Protein AF-A0A1H8A5J7-F1 (afdb_monomer)

Structure (mmCIF, N/CA/C/O backbone):
data_AF-A0A1H8A5J7-F1
#
_entry.id   AF-A0A1H8A5J7-F1
#
loop_
_atom_site.group_PDB
_atom_site.id
_atom_site.type_symbol
_atom_site.label_atom_id
_atom_site.label_alt_id
_atom_site.label_comp_id
_atom_site.label_asym_id
_atom_site.label_entity_id
_atom_site.label_seq_id
_atom_site.pdbx_PDB_ins_code
_atom_site.Cartn_x
_atom_site.Cartn_y
_atom_site.Cartn_z
_atom_site.occupancy
_atom_site.B_iso_or_equiv
_atom_site.auth_seq_id
_atom_site.auth_comp_id
_atom_site.auth_asym_id
_atom_site.auth_atom_id
_atom_site.pdbx_PDB_model_num
ATOM 1 N N . MET A 1 1 ? -5.538 9.094 2.274 1.00 52.59 1 MET A N 1
ATOM 2 C CA . MET A 1 1 ? -5.238 7.983 3.204 1.00 52.59 1 MET A CA 1
ATOM 3 C C . MET A 1 1 ? -6.210 8.050 4.379 1.00 52.59 1 MET A C 1
ATOM 5 O O . MET A 1 1 ? -6.174 9.019 5.122 1.00 52.59 1 MET A O 1
ATOM 9 N N . GLN A 1 2 ? -7.133 7.089 4.501 1.00 57.28 2 GLN A N 1
ATOM 10 C CA . GLN A 1 2 ? -8.231 7.121 5.490 1.00 57.28 2 GLN A CA 1
ATOM 11 C C . GLN A 1 2 ? -7.856 6.576 6.883 1.00 57.28 2 GLN A C 1
ATOM 13 O O . GLN A 1 2 ? -8.575 6.847 7.837 1.00 57.28 2 GLN A O 1
ATOM 18 N N . LYS A 1 3 ? -6.736 5.850 7.033 1.00 67.12 3 LYS A N 1
ATOM 19 C CA . LYS A 1 3 ? -6.326 5.228 8.313 1.00 67.12 3 LYS A CA 1
ATOM 20 C C . LYS A 1 3 ? -5.291 6.018 9.135 1.00 67.12 3 LYS A C 1
ATOM 22 O O . LYS A 1 3 ? -4.829 5.516 10.151 1.00 67.12 3 LYS A O 1
ATOM 27 N N . GLY A 1 4 ? -4.902 7.225 8.713 1.00 80.62 4 GLY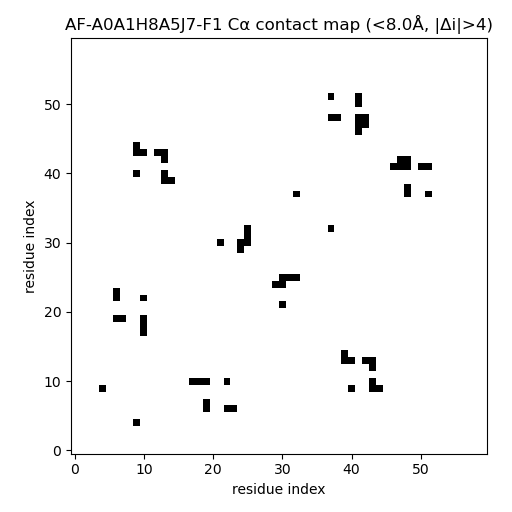 A N 1
ATOM 28 C CA . GLY A 1 4 ? -3.964 8.070 9.474 1.00 80.62 4 GLY A CA 1
ATOM 29 C C . GLY A 1 4 ? -2.525 7.537 9.593 1.00 80.62 4 GLY A C 1
ATOM 30 O O . GLY A 1 4 ? -1.766 8.050 10.405 1.00 80.62 4 GLY A O 1
ATOM 31 N N . ILE A 1 5 ? -2.147 6.529 8.800 1.00 87.94 5 ILE A N 1
ATOM 32 C CA . ILE A 1 5 ? -0.776 5.998 8.723 1.00 87.94 5 ILE A CA 1
ATOM 33 C C . ILE A 1 5 ? -0.016 6.641 7.559 1.00 87.94 5 ILE A C 1
ATOM 35 O O . ILE A 1 5 ? -0.625 6.968 6.535 1.00 87.94 5 ILE A O 1
ATOM 39 N N . SER A 1 6 ? 1.302 6.810 7.689 1.00 90.81 6 SER A N 1
ATOM 40 C CA . SER A 1 6 ? 2.137 7.275 6.577 1.00 90.81 6 SER A CA 1
ATOM 41 C C . SER A 1 6 ? 2.413 6.153 5.564 1.00 90.81 6 SER A C 1
ATOM 43 O O . SER A 1 6 ? 2.238 4.969 5.854 1.00 90.81 6 SER A O 1
ATOM 45 N N . GLN A 1 7 ? 2.876 6.506 4.360 1.00 90.12 7 GLN A N 1
ATOM 46 C CA . GLN A 1 7 ? 3.312 5.516 3.361 1.00 90.12 7 GLN A CA 1
ATOM 47 C C . GLN A 1 7 ? 4.492 4.671 3.869 1.00 90.12 7 GLN A C 1
ATOM 49 O O . GLN A 1 7 ? 4.559 3.478 3.585 1.00 90.12 7 GLN A O 1
ATOM 54 N N . ALA A 1 8 ? 5.399 5.276 4.644 1.00 89.94 8 ALA A N 1
ATOM 55 C CA . ALA A 1 8 ? 6.511 4.567 5.270 1.00 89.94 8 ALA A CA 1
ATOM 56 C C . ALA A 1 8 ? 6.011 3.562 6.320 1.00 89.94 8 ALA A C 1
ATOM 58 O O . ALA A 1 8 ? 6.480 2.425 6.345 1.00 89.94 8 ALA A O 1
ATOM 59 N N . ASP A 1 9 ? 5.008 3.943 7.120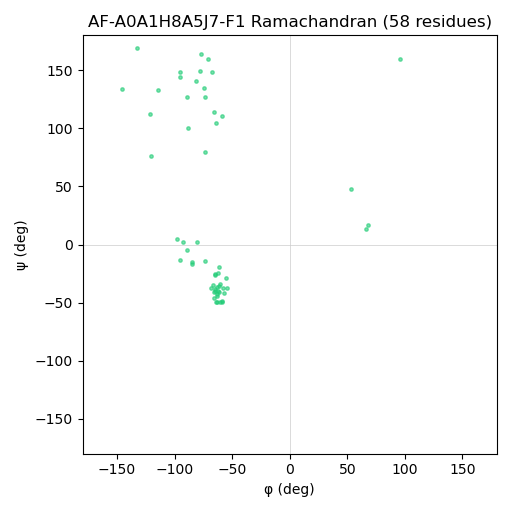 1.00 91.50 9 ASP A N 1
ATOM 60 C CA . ASP A 1 9 ? 4.385 3.038 8.094 1.00 91.50 9 ASP A CA 1
ATOM 61 C C . ASP A 1 9 ? 3.670 1.874 7.407 1.00 91.50 9 ASP A C 1
ATOM 63 O O . ASP A 1 9 ? 3.754 0.744 7.879 1.00 91.50 9 ASP A O 1
ATOM 67 N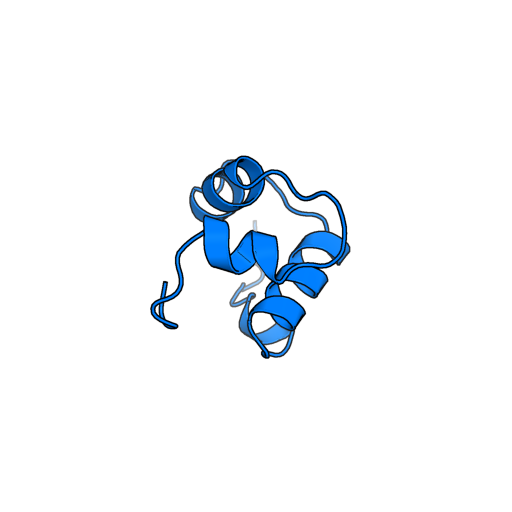 N . LEU A 1 10 ? 2.975 2.134 6.292 1.00 91.94 10 LEU A N 1
ATOM 68 C CA . LEU A 1 10 ? 2.327 1.086 5.504 1.00 91.94 10 LEU A CA 1
ATOM 69 C C . LEU A 1 10 ? 3.357 0.063 5.021 1.00 91.94 10 LEU A C 1
ATOM 71 O O . LEU A 1 10 ? 3.175 -1.130 5.227 1.00 91.94 10 LEU A O 1
ATOM 75 N N . VAL A 1 11 ? 4.460 0.529 4.434 1.00 91.62 11 VAL A N 1
ATOM 76 C CA . VAL A 1 11 ? 5.530 -0.343 3.928 1.00 91.62 11 VAL A CA 1
ATOM 77 C C . VAL A 1 11 ? 6.168 -1.149 5.051 1.00 91.62 11 VAL A C 1
ATOM 79 O O . VAL A 1 11 ? 6.402 -2.339 4.876 1.00 91.62 11 VAL A O 1
ATOM 82 N N . GLY A 1 12 ? 6.382 -0.538 6.220 1.00 91.75 12 GLY A N 1
ATOM 83 C CA . GLY A 1 12 ? 6.909 -1.233 7.396 1.00 91.75 12 GLY A CA 1
ATOM 84 C C . GLY A 1 12 ? 6.014 -2.369 7.909 1.00 91.75 12 GLY A C 1
ATOM 85 O O . GLY A 1 12 ? 6.499 -3.245 8.618 1.00 91.75 12 GLY A O 1
ATOM 86 N N . ARG A 1 13 ? 4.724 -2.373 7.547 1.00 92.38 13 ARG A N 1
ATOM 87 C CA . ARG A 1 13 ? 3.759 -3.437 7.876 1.00 92.38 13 ARG A CA 1
ATOM 88 C C . 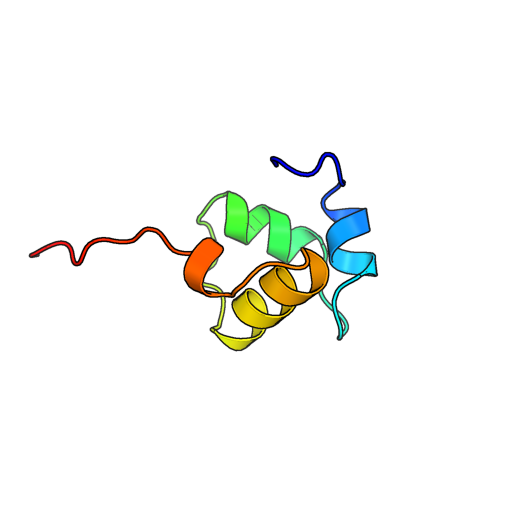ARG A 1 13 ? 3.595 -4.476 6.768 1.00 92.38 13 ARG A C 1
ATOM 90 O O . ARG A 1 13 ? 2.972 -5.506 7.002 1.00 92.38 13 ARG A O 1
ATOM 97 N N . MET A 1 14 ? 4.082 -4.205 5.560 1.00 91.94 14 MET A N 1
ATOM 98 C CA . MET A 1 14 ? 3.934 -5.113 4.425 1.00 91.94 14 MET A CA 1
ATOM 99 C C . MET A 1 14 ? 4.984 -6.220 4.472 1.00 91.94 14 MET A C 1
ATOM 101 O O . MET A 1 14 ? 6.158 -5.972 4.738 1.00 91.94 14 MET A O 1
ATOM 105 N N . GLU A 1 15 ? 4.585 -7.440 4.118 1.00 87.50 15 GLU A N 1
ATOM 106 C CA . GLU A 1 15 ? 5.551 -8.513 3.909 1.00 87.50 15 GLU A CA 1
ATOM 107 C C . GLU A 1 15 ? 6.320 -8.352 2.586 1.00 87.50 15 GLU A C 1
ATOM 109 O O . GLU A 1 15 ? 5.753 -8.130 1.508 1.00 87.50 15 GLU A O 1
ATOM 114 N N . GLY A 1 16 ? 7.638 -8.546 2.665 1.00 79.31 16 GLY A N 1
ATOM 115 C CA . GLY A 1 16 ? 8.579 -8.431 1.550 1.00 79.31 16 GLY A CA 1
ATOM 116 C C . GLY A 1 16 ? 9.269 -7.064 1.468 1.00 79.31 16 GLY A C 1
ATOM 117 O O . GLY A 1 16 ? 8.786 -6.068 1.992 1.00 79.31 16 GLY A O 1
ATOM 118 N N . ASN A 1 17 ? 10.413 -7.009 0.779 1.00 78.44 17 ASN A N 1
ATOM 119 C CA . ASN A 1 17 ? 11.169 -5.767 0.564 1.00 78.44 17 ASN A CA 1
ATOM 120 C C . ASN A 1 17 ? 10.462 -4.868 -0.461 1.00 78.44 17 ASN A C 1
ATOM 122 O O . ASN A 1 17 ? 10.816 -4.844 -1.641 1.00 78.44 17 ASN A O 1
ATOM 126 N N . ILE A 1 18 ? 9.431 -4.158 -0.013 1.00 82.62 18 ILE A N 1
ATOM 127 C CA . ILE A 1 18 ? 8.707 -3.172 -0.811 1.00 82.62 18 ILE A CA 1
ATOM 128 C C . ILE A 1 18 ? 9.393 -1.815 -0.645 1.00 82.62 18 ILE A C 1
ATOM 130 O O . ILE A 1 18 ? 9.589 -1.335 0.465 1.00 82.62 18 ILE A O 1
ATOM 134 N N . ASP A 1 19 ? 9.738 -1.175 -1.758 1.00 81.81 19 ASP A N 1
ATOM 135 C CA . ASP A 1 19 ? 10.199 0.213 -1.756 1.00 81.81 19 ASP A CA 1
ATOM 136 C C . ASP A 1 19 ? 9.005 1.163 -1.501 1.00 81.81 19 ASP A C 1
ATOM 138 O O . ASP A 1 19 ? 8.017 1.093 -2.245 1.00 81.81 19 ASP A O 1
ATOM 142 N N . PRO A 1 20 ? 9.064 2.076 -0.510 1.00 80.50 20 PRO A N 1
ATOM 143 C CA . PRO A 1 20 ? 8.000 3.049 -0.259 1.00 80.50 20 PRO A CA 1
ATOM 144 C C . PRO A 1 20 ? 7.617 3.920 -1.458 1.00 80.50 20 PRO A C 1
ATOM 146 O O . PRO A 1 20 ? 6.460 4.325 -1.592 1.00 80.50 20 PRO A O 1
ATOM 149 N N . THR A 1 21 ? 8.551 4.181 -2.374 1.00 85.38 21 THR A N 1
ATOM 150 C CA . THR A 1 21 ? 8.278 4.947 -3.595 1.00 85.38 21 THR A CA 1
ATOM 151 C C . THR A 1 21 ? 7.303 4.227 -4.530 1.00 85.38 21 THR A C 1
ATOM 153 O O . THR A 1 21 ? 6.554 4.893 -5.250 1.00 85.38 21 THR A O 1
ATOM 156 N N . ASN A 1 22 ? 7.222 2.889 -4.480 1.00 88.00 22 ASN A N 1
ATOM 157 C CA . ASN A 1 22 ? 6.226 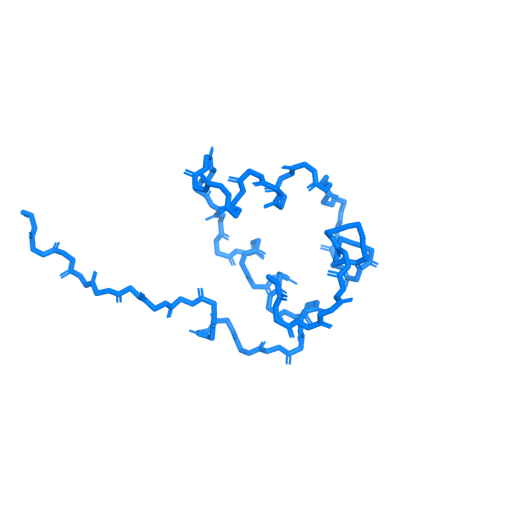2.131 -5.243 1.00 88.00 22 ASN A CA 1
ATOM 158 C C . ASN A 1 22 ? 4.801 2.447 -4.779 1.00 88.00 22 ASN A C 1
ATOM 160 O O . ASN A 1 22 ? 3.919 2.590 -5.623 1.00 88.00 22 ASN A O 1
ATOM 164 N N . ILE A 1 23 ? 4.578 2.628 -3.472 1.00 92.19 23 ILE A N 1
ATOM 165 C CA . ILE A 1 23 ? 3.260 2.992 -2.928 1.00 92.19 23 ILE A CA 1
ATOM 166 C C . ILE A 1 23 ? 2.829 4.362 -3.453 1.00 92.19 23 ILE A C 1
ATOM 168 O O . ILE A 1 23 ? 1.746 4.491 -4.020 1.00 92.19 23 ILE A O 1
ATOM 172 N N . SER A 1 24 ? 3.712 5.360 -3.368 1.00 92.31 24 SER A N 1
ATOM 173 C CA . SER A 1 24 ? 3.449 6.709 -3.890 1.00 92.31 24 SER A CA 1
ATOM 174 C C . SER A 1 24 ? 3.103 6.704 -5.387 1.00 92.31 24 SER A C 1
ATOM 176 O O . SER A 1 24 ? 2.174 7.381 -5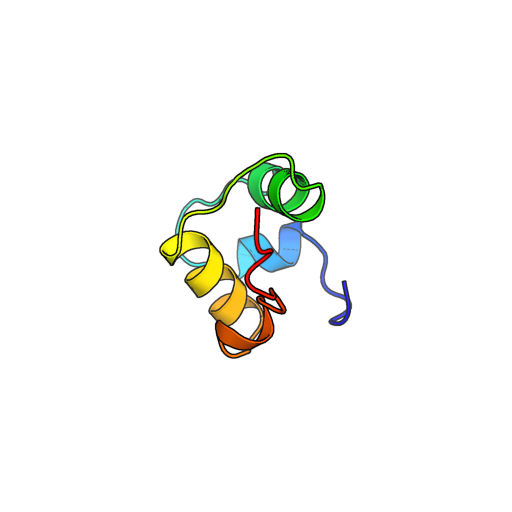.835 1.00 92.31 24 SER A O 1
ATOM 178 N N . ARG A 1 25 ? 3.812 5.896 -6.186 1.00 94.31 25 ARG A N 1
ATOM 179 C CA . ARG A 1 25 ? 3.540 5.760 -7.625 1.00 94.31 25 ARG A CA 1
ATOM 180 C C . ARG A 1 25 ? 2.204 5.076 -7.914 1.00 94.31 25 ARG A C 1
ATOM 182 O O . ARG A 1 25 ? 1.550 5.476 -8.876 1.00 94.31 25 ARG A O 1
ATOM 189 N N . ILE A 1 26 ? 1.816 4.072 -7.124 1.00 93.44 26 ILE A N 1
ATOM 190 C CA . ILE A 1 26 ? 0.516 3.394 -7.237 1.00 93.44 26 ILE A CA 1
ATOM 191 C C . ILE A 1 26 ? -0.615 4.379 -6.929 1.00 93.44 26 ILE A C 1
ATOM 193 O O . ILE A 1 26 ? -1.522 4.521 -7.743 1.00 93.44 26 ILE A O 1
ATOM 197 N N . GLU A 1 27 ? -0.530 5.121 -5.820 1.00 90.69 27 GLU A N 1
ATOM 198 C CA . GLU A 1 27 ? -1.546 6.118 -5.442 1.00 90.69 27 GLU A CA 1
ATOM 199 C C . GLU A 1 27 ? -1.699 7.228 -6.493 1.00 90.69 27 GLU A C 1
ATOM 201 O O . GLU A 1 27 ? -2.799 7.714 -6.739 1.00 90.69 27 GLU A O 1
ATOM 206 N N . ALA A 1 28 ? -0.603 7.602 -7.158 1.00 93.69 28 ALA A N 1
ATOM 207 C CA . ALA A 1 28 ? -0.613 8.573 -8.248 1.00 93.69 28 ALA A CA 1
ATOM 208 C C . ALA A 1 28 ? -1.043 7.995 -9.614 1.00 93.69 28 ALA A C 1
ATOM 210 O O . ALA A 1 28 ? -0.964 8.707 -10.617 1.00 93.69 28 ALA A O 1
ATOM 211 N N . GLY A 1 29 ? -1.412 6.711 -9.697 1.00 92.00 29 GLY A N 1
ATOM 212 C CA . GLY A 1 29 ? -1.787 6.046 -10.953 1.00 92.00 29 GLY A CA 1
ATOM 213 C C . GLY A 1 29 ? -0.631 5.864 -11.948 1.00 92.00 29 GLY A C 1
ATOM 214 O O . GLY A 1 29 ? -0.854 5.619 -13.130 1.00 92.00 29 GLY A O 1
ATOM 215 N N . ARG A 1 30 ? 0.624 5.992 -11.498 1.00 95.69 30 ARG A N 1
ATOM 216 C CA . ARG A 1 30 ? 1.839 5.908 -12.336 1.00 95.69 30 ARG A CA 1
ATOM 217 C C . ARG A 1 30 ? 2.433 4.506 -12.404 1.00 95.69 30 ARG A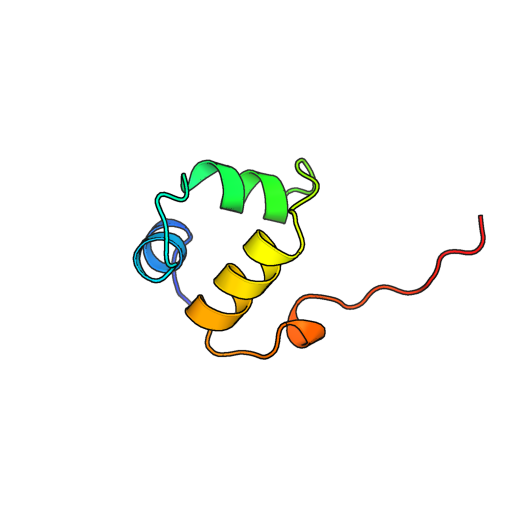 C 1
ATOM 219 O O . ARG A 1 30 ? 3.526 4.308 -12.936 1.00 95.69 30 ARG A O 1
ATOM 226 N N . THR A 1 31 ? 1.802 3.528 -11.775 1.00 93.94 31 THR A N 1
ATOM 227 C CA . THR A 1 31 ? 2.259 2.139 -11.739 1.00 93.94 31 THR A CA 1
ATOM 228 C C . THR A 1 31 ? 1.039 1.243 -11.727 1.00 93.94 31 THR A C 1
ATOM 230 O O . THR A 1 31 ? 0.107 1.504 -10.977 1.00 93.94 31 THR A O 1
ATOM 233 N N . ASN A 1 32 ? 1.059 0.206 -12.562 1.00 92.94 32 ASN A N 1
ATOM 234 C CA . ASN A 1 32 ? 0.056 -0.848 -12.548 1.00 92.94 32 ASN A CA 1
ATOM 235 C C . ASN A 1 32 ? 0.520 -1.934 -11.561 1.00 92.94 32 ASN A C 1
ATOM 237 O O . ASN A 1 32 ? 1.441 -2.685 -11.900 1.00 92.94 32 ASN A O 1
ATOM 241 N N . PRO A 1 33 ? -0.006 -1.975 -10.324 1.00 93.06 33 PRO A N 1
ATOM 242 C CA . PRO A 1 33 ? 0.429 -2.953 -9.340 1.00 93.06 33 PRO A CA 1
ATOM 243 C C . PRO A 1 33 ? 0.010 -4.363 -9.759 1.00 93.06 33 PRO A C 1
ATOM 245 O O . PRO A 1 33 ? -1.038 -4.577 -10.363 1.00 93.06 33 PRO A O 1
ATOM 248 N N . THR A 1 34 ? 0.818 -5.352 -9.391 1.00 93.44 34 THR A N 1
ATOM 249 C CA . THR A 1 34 ? 0.399 -6.750 -9.490 1.00 93.44 34 THR A CA 1
ATOM 250 C C . THR A 1 34 ? -0.666 -7.051 -8.435 1.00 93.44 34 THR A C 1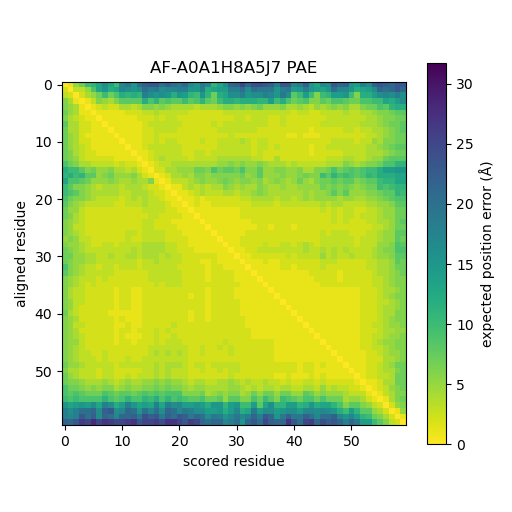
ATOM 252 O O . THR A 1 34 ? -0.749 -6.385 -7.398 1.00 93.44 34 THR A O 1
ATOM 255 N N . VAL A 1 35 ? -1.445 -8.113 -8.653 1.00 94.88 35 VAL A N 1
ATOM 256 C CA . VAL A 1 35 ? -2.445 -8.574 -7.675 1.00 94.88 35 VAL A CA 1
ATOM 257 C C . VAL A 1 35 ? -1.799 -8.898 -6.322 1.00 94.88 35 VAL A C 1
ATOM 259 O O . VAL A 1 35 ? -2.364 -8.556 -5.289 1.00 94.88 35 VAL A O 1
ATOM 262 N N . ILE A 1 36 ? -0.591 -9.479 -6.304 1.00 94.31 36 ILE A N 1
ATOM 263 C CA . ILE A 1 36 ? 0.118 -9.782 -5.050 1.00 94.31 36 ILE A CA 1
ATOM 264 C C . ILE A 1 36 ? 0.531 -8.513 -4.290 1.00 94.31 36 ILE A C 1
ATOM 266 O O . ILE A 1 36 ? 0.473 -8.488 -3.063 1.00 94.31 36 ILE A O 1
ATOM 270 N N . THR A 1 37 ? 0.891 -7.434 -4.994 1.00 93.94 37 THR A N 1
ATOM 271 C CA . THR A 1 37 ? 1.168 -6.139 -4.358 1.00 93.94 37 THR A CA 1
ATOM 272 C C . THR A 1 37 ? -0.095 -5.565 -3.727 1.00 93.94 37 THR A C 1
ATOM 274 O O . THR A 1 37 ? -0.053 -5.139 -2.577 1.00 93.94 37 THR A O 1
ATOM 277 N N . LEU A 1 38 ? -1.225 -5.592 -4.442 1.00 94.69 38 LEU A N 1
ATOM 278 C CA . LEU A 1 38 ? -2.508 -5.135 -3.899 1.00 94.69 38 LEU A CA 1
ATOM 279 C C . LEU A 1 38 ? -2.940 -5.965 -2.683 1.00 94.69 38 LEU A C 1
ATOM 281 O O . LEU A 1 38 ? -3.391 -5.403 -1.690 1.00 94.69 38 LEU A O 1
ATOM 285 N N . TYR A 1 39 ? -2.754 -7.285 -2.733 1.00 95.19 39 TYR A N 1
ATOM 286 C CA . TYR A 1 39 ? -3.050 -8.184 -1.617 1.00 95.19 39 TYR A CA 1
ATOM 287 C C . TYR A 1 39 ? -2.251 -7.816 -0.359 1.00 95.19 39 TYR A C 1
ATOM 289 O O . TYR A 1 39 ? -2.839 -7.612 0.698 1.00 95.19 39 TYR A O 1
ATOM 297 N N . ARG A 1 40 ? -0.936 -7.602 -0.487 1.00 94.25 40 ARG A N 1
ATOM 298 C CA . ARG A 1 40 ? -0.078 -7.180 0.636 1.00 94.25 40 ARG A CA 1
ATOM 299 C C . ARG A 1 40 ? -0.450 -5.811 1.198 1.00 94.25 40 ARG A C 1
ATOM 301 O O . ARG A 1 40 ? -0.353 -5.598 2.402 1.00 94.25 40 ARG A O 1
ATOM 308 N N . ILE A 1 41 ? -0.868 -4.878 0.338 1.00 93.94 41 ILE A N 1
ATOM 309 C CA . ILE A 1 41 ? -1.380 -3.574 0.781 1.00 93.94 41 ILE A CA 1
ATOM 310 C C . ILE A 1 41 ? -2.651 -3.778 1.613 1.00 93.94 41 ILE A C 1
ATOM 312 O O . ILE A 1 41 ? -2.782 -3.173 2.673 1.00 93.94 41 ILE A O 1
ATOM 316 N N . ALA A 1 42 ? -3.568 -4.638 1.162 1.00 94.69 42 ALA A N 1
ATOM 317 C CA . ALA A 1 42 ? -4.805 -4.934 1.881 1.00 94.69 42 ALA A CA 1
ATOM 318 C C . ALA A 1 42 ? -4.538 -5.596 3.243 1.00 94.69 42 ALA A C 1
ATOM 320 O O . ALA A 1 42 ? -5.127 -5.176 4.237 1.00 94.69 42 ALA A O 1
ATOM 321 N N . GLU A 1 43 ? -3.608 -6.554 3.311 1.00 94.88 43 GLU A N 1
ATOM 322 C CA . GLU A 1 43 ? -3.179 -7.181 4.569 1.00 94.88 43 GLU A CA 1
ATOM 323 C C . GLU A 1 43 ? -2.574 -6.164 5.541 1.00 94.88 43 GLU A C 1
ATOM 325 O O . GLU A 1 43 ? -3.009 -6.079 6.687 1.00 94.88 43 GLU A O 1
ATOM 330 N N . ALA A 1 44 ? -1.637 -5.331 5.079 1.00 93.25 44 ALA A N 1
ATOM 331 C CA . ALA A 1 44 ? -1.002 -4.303 5.908 1.00 93.25 44 ALA A CA 1
ATOM 332 C C . ALA A 1 44 ? -1.983 -3.213 6.383 1.00 93.25 44 ALA A C 1
ATOM 334 O O . ALA A 1 44 ? -1.762 -2.559 7.407 1.00 93.25 44 ALA A O 1
ATOM 335 N N . LEU A 1 45 ? -3.072 -3.013 5.635 1.00 93.44 45 LEU A N 1
ATOM 336 C CA . LEU A 1 45 ? -4.186 -2.148 5.999 1.00 93.44 45 LEU A CA 1
ATOM 337 C C . LEU A 1 45 ? -5.272 -2.866 6.802 1.00 93.44 45 LEU A C 1
ATOM 339 O O . LEU A 1 45 ? -6.193 -2.180 7.233 1.00 93.44 45 LEU A O 1
ATOM 343 N N . GLU A 1 46 ? -5.196 -4.179 7.022 1.00 93.94 46 GLU A N 1
ATOM 344 C CA . GLU A 1 46 ? -6.225 -4.983 7.699 1.00 93.94 46 GLU A CA 1
ATOM 345 C C . GLU A 1 46 ? -7.624 -4.813 7.071 1.00 93.94 46 GLU A C 1
ATOM 347 O O . GLU A 1 46 ? -8.615 -4.545 7.755 1.00 93.94 46 GLU A O 1
ATOM 352 N N . ILE A 1 47 ? -7.699 -4.901 5.743 1.00 94.88 47 ILE A N 1
ATOM 353 C CA . ILE A 1 47 ? -8.944 -4.845 4.958 1.00 94.88 47 ILE A CA 1
ATOM 354 C C . ILE A 1 47 ? -8.970 -5.978 3.931 1.00 94.88 47 ILE A C 1
ATOM 356 O O . ILE A 1 47 ? -7.965 -6.652 3.699 1.00 94.88 47 ILE A O 1
ATOM 360 N N . LYS A 1 48 ? -10.114 -6.210 3.284 1.00 96.12 48 LYS A N 1
ATOM 361 C CA . LYS A 1 48 ? -10.181 -7.180 2.188 1.00 96.12 48 LYS A CA 1
ATOM 362 C C . LYS A 1 48 ? -9.591 -6.557 0.926 1.00 96.12 48 LYS A C 1
ATOM 364 O O . LYS A 1 48 ? -9.745 -5.366 0.683 1.00 96.12 48 LYS A O 1
ATOM 369 N N . LEU A 1 49 ? -8.991 -7.376 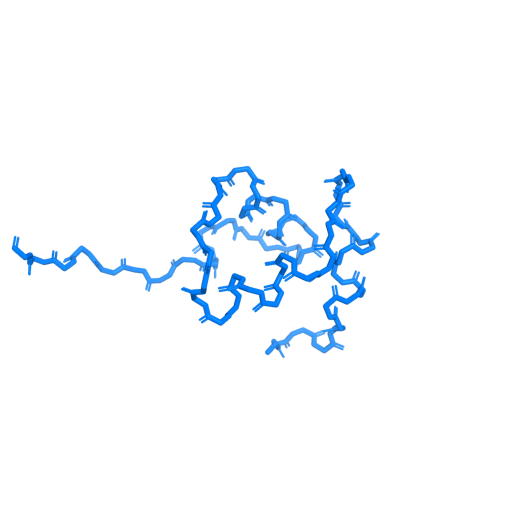0.061 1.00 95.12 49 LEU A N 1
ATOM 370 C CA . LEU A 1 49 ? -8.473 -6.916 -1.236 1.00 95.12 49 LEU A CA 1
ATOM 371 C C . LEU A 1 49 ? -9.542 -6.196 -2.077 1.00 95.12 49 LEU A C 1
ATOM 373 O O . LEU A 1 49 ? -9.248 -5.202 -2.734 1.00 95.12 49 LEU A O 1
ATOM 377 N N . VAL A 1 50 ? -10.788 -6.672 -2.025 1.00 94.31 50 VAL A N 1
ATOM 378 C CA . VAL A 1 50 ? -11.917 -6.045 -2.730 1.00 94.31 50 VAL A CA 1
ATOM 379 C C . VAL A 1 50 ? -12.199 -4.618 -2.255 1.00 94.31 50 VAL A C 1
ATOM 381 O O . VAL A 1 50 ? -12.692 -3.819 -3.037 1.00 94.31 50 VAL A O 1
ATOM 384 N N . ASP A 1 51 ? -11.817 -4.261 -1.026 1.00 94.00 51 ASP A N 1
ATOM 385 C CA . ASP A 1 51 ? -12.017 -2.916 -0.479 1.00 94.00 51 ASP A CA 1
ATOM 386 C C . ASP A 1 51 ? -11.043 -1.888 -1.100 1.00 94.00 51 ASP A C 1
ATOM 388 O O . ASP A 1 51 ? -11.251 -0.683 -0.969 1.00 94.00 51 ASP A O 1
ATOM 392 N N . LEU A 1 52 ? -9.986 -2.341 -1.798 1.00 92.38 52 LEU A N 1
ATOM 393 C CA . LEU A 1 52 ? -9.058 -1.481 -2.549 1.00 92.38 52 LEU A CA 1
ATOM 394 C C . LEU A 1 52 ? -9.545 -1.141 -3.964 1.00 92.38 52 LEU A C 1
ATOM 396 O O . LEU A 1 52 ? -8.996 -0.237 -4.595 1.00 92.38 52 LEU A O 1
ATOM 400 N N . LEU A 1 53 ? -10.520 -1.881 -4.494 1.00 90.06 53 LEU A N 1
ATOM 401 C CA . LEU A 1 53 ? -10.924 -1.804 -5.893 1.00 90.06 53 LEU A CA 1
ATOM 402 C C . LEU A 1 53 ? -12.402 -1.432 -5.992 1.00 90.06 53 LEU A C 1
ATOM 404 O O . LEU A 1 53 ? -13.277 -2.233 -5.688 1.00 90.06 53 LEU A O 1
ATOM 408 N N . ASN A 1 54 ? -12.671 -0.231 -6.497 1.00 88.19 54 ASN A N 1
ATOM 409 C CA . ASN A 1 54 ? -14.004 0.181 -6.926 1.00 88.19 54 ASN A CA 1
ATOM 410 C C . ASN A 1 54 ? -13.943 0.555 -8.407 1.00 88.19 54 ASN A C 1
ATOM 412 O O . ASN A 1 54 ? -13.837 1.729 -8.761 1.00 88.19 54 ASN A O 1
ATOM 416 N N . ILE A 1 55 ? -13.881 -0.468 -9.257 1.00 84.69 55 ILE A N 1
ATOM 417 C CA . ILE A 1 55 ? -13.760 -0.309 -10.704 1.00 84.69 55 ILE A CA 1
ATOM 418 C C . ILE A 1 55 ? -15.014 -0.841 -11.386 1.00 84.69 55 ILE A C 1
ATOM 420 O O . ILE A 1 55 ? -15.472 -1.946 -11.103 1.00 84.69 55 ILE A O 1
ATOM 424 N N . GLU A 1 56 ? -15.540 -0.055 -12.315 1.00 85.69 56 GLU A N 1
ATOM 425 C CA . GLU A 1 56 ? -16.540 -0.508 -13.271 1.00 85.69 56 GLU A CA 1
ATOM 426 C C . GLU A 1 56 ? -15.821 -0.911 -14.557 1.00 85.69 56 GLU A C 1
ATOM 428 O O . GLU A 1 56 ? -14.816 -0.302 -14.946 1.00 85.69 56 GLU A O 1
ATOM 433 N N . ALA A 1 57 ? -16.313 -1.955 -15.221 1.00 79.69 57 ALA A N 1
ATOM 434 C CA . ALA A 1 57 ? -15.849 -2.259 -16.563 1.00 79.69 57 ALA A CA 1
ATOM 435 C C . ALA A 1 57 ? -16.261 -1.089 -17.463 1.00 79.69 57 ALA A C 1
ATOM 437 O O . ALA A 1 57 ? -17.433 -0.931 -17.789 1.00 79.69 57 ALA A O 1
ATOM 438 N N . SER A 1 58 ? -15.301 -0.241 -17.836 1.00 73.56 58 SER A N 1
ATOM 439 C CA . SER A 1 58 ? -15.534 0.733 -18.895 1.00 73.56 58 SER A CA 1
ATOM 440 C C . SER A 1 58 ? -15.746 -0.056 -20.177 1.00 73.56 58 SER A C 1
ATOM 442 O O . SER A 1 58 ? -14.807 -0.688 -20.663 1.00 73.56 58 SER A O 1
ATOM 444 N N . GLU A 1 59 ? -16.951 0.007 -20.736 1.00 65.94 59 GLU A N 1
ATOM 445 C CA . GLU A 1 59 ? -17.141 -0.281 -22.152 1.00 65.94 59 GLU A CA 1
ATOM 446 C C . GLU A 1 59 ? -16.258 0.717 -22.912 1.00 65.94 59 GLU A C 1
ATOM 448 O O . GLU A 1 59 ? -16.436 1.935 -22.832 1.00 65.94 59 GLU A O 1
ATOM 453 N N . ARG A 1 60 ? -15.202 0.202 -23.531 1.00 57.88 60 ARG A N 1
ATOM 454 C CA . ARG A 1 60 ? -14.450 0.879 -24.580 1.00 57.88 60 ARG A CA 1
ATOM 455 C C . ARG A 1 60 ? -14.590 0.050 -25.837 1.00 57.88 60 ARG A C 1
ATOM 457 O O . ARG A 1 60 ? -14.496 -1.192 -25.707 1.00 57.88 60 ARG A O 1
#

Sequence (60 aa):
MQKGISQADLVGRMEGNIDPTNISRIEAGRTNPTVITLYRIAEALEIKLVDLLNIEASER

InterPro domains:
  IPR001387 Cro/C1-type, helix-turn-helix domain [PF01381] (2-52)
  IPR001387 Cro/C1-type, helix-turn-helix domain [PS50943] (17-52)
  IPR001387 Cro/C1-type, helix-turn-helix domain [SM00530] (1-52)
  IPR001387 Cro/C1-type, helix-turn-helix domain [cd00093] (2-52)
  IPR010982 Lambda repressor-like, DNA-binding domain superfamily [G3DSA:1.10.260.40] (1-59)
  IPR010982 Lambda repressor-like, DNA-binding domain superfamily [SSF47413] (2-56)

Secondary structure (DSSP, 8-state):
--SS--HHHHHHHSSS---HHHHHHHHTT-S---HHHHHHHHHHTTS-GGGG--------

Foldseek 3Di:
DPPPDDLVQLCVQFPDDDDSVVVVCVVVVNDDDDLVVLCRSCVSVVHHSVVVDDDDPPPD

Radius of gyration: 12.0 Å; Cα contacts (8 Å, |Δi|>4): 36; chains: 1; bounding box: 28×18×34 Å

Solvent-accessible surface area (backbone atoms only — not comparable to full-atom values): 3916 Å² total; per-residue (Å²): 127,94,82,82,65,53,66,63,56,45,40,73,54,30,84,66,98,64,60,52,66,56,55,57,32,41,78,70,68,74,45,87,75,53,70,68,56,49,42,37,52,18,57,46,65,75,52,58,54,68,80,79,57,92,78,76,86,75,89,123

Mean predicted aligned error: 4.71 Å

pLDDT: mean 87.88, std 9.88, range [52.59, 96.12]

Organism: NCBI:txid295069

Nearest PDB structures (foldseek):
  6rmq-assembly1_A-2  TM=8.220E-01  e=3.254E-03  Deinococcus deserti
  2axv-assembly1_D  TM=8.232E-01  e=1.180E-01  Enterococcus faecalis
  2aw6-assembly1_A  TM=7.680E-01  e=3.045E-01  Enterococcus faecalis
  2grm-assembly2_C-5  TM=8.388E-01  e=4.573E-01  Enterococcus faecalis
  5d4z-assembly2_L  TM=7.575E-01  e=6.866E-01  Salmonella phage SPC32H